Protein AF-A0A442CIY0-F1 (afdb_monomer_lite)

Secondary structure (DSSP, 8-state):
-PPP---S--EEE--GGGTTT----EEEE-TTTHHHHHHHHTTSGGGGTTSSS-HHHHHHHHHHHHHHHHTSS-EEEEEEPPHHHHHHTTTTSPPP-GGG--

Sequence (102 aa):
AHPAHTPQLLLFGENWEDDEGFRPEHLVDVSAGFDAWQEAVMEYELARGLSSFPYVDYYSALYRLRGCLRGTRHAQAFAAASHSWNAGSGLFAPPADRSRET

Radius of gyration: 18.38 Å; chains: 1; bounding box: 43×44×43 Å

Structure (mmCIF, N/CA/C/O backbone):
data_AF-A0A442CIY0-F1
#
_entry.id   AF-A0A442CIY0-F1
#
loop_
_atom_site.group_PDB
_atom_site.id
_atom_site.type_symbol
_atom_site.label_atom_id
_atom_site.label_alt_id
_atom_site.label_comp_id
_atom_site.label_asym_id
_atom_site.label_entity_id
_atom_site.label_seq_id
_atom_site.pdbx_PDB_ins_code
_atom_site.Cartn_x
_atom_site.Cartn_y
_atom_site.Cartn_z
_atom_site.occupancy
_atom_site.B_iso_or_equiv
_atom_site.auth_seq_id
_atom_site.auth_comp_id
_atom_site.auth_asym_id
_atom_site.auth_atom_id
_atom_site.pdbx_PDB_model_num
ATOM 1 N N . ALA A 1 1 ? 31.095 -15.948 -4.380 1.00 80.19 1 ALA A N 1
ATOM 2 C CA . ALA A 1 1 ? 30.560 -14.654 -4.852 1.00 80.19 1 ALA A CA 1
ATOM 3 C C . ALA A 1 1 ? 29.178 -14.896 -5.442 1.00 80.19 1 ALA A C 1
ATOM 5 O O . ALA A 1 1 ? 29.014 -15.898 -6.131 1.00 80.19 1 ALA A O 1
ATOM 6 N N . HIS A 1 2 ? 28.194 -14.052 -5.130 1.00 84.69 2 HIS A N 1
ATOM 7 C CA . HIS A 1 2 ? 26.851 -14.155 -5.711 1.00 84.69 2 HIS A CA 1
ATOM 8 C C . HIS A 1 2 ? 26.826 -13.495 -7.100 1.00 84.69 2 HIS A C 1
ATOM 10 O O . HIS A 1 2 ? 27.548 -12.515 -7.301 1.00 84.69 2 HIS A O 1
ATOM 16 N N . PRO A 1 3 ? 26.050 -14.025 -8.062 1.00 90.69 3 PRO A N 1
ATOM 17 C CA . PRO A 1 3 ? 25.914 -13.410 -9.378 1.00 90.69 3 PRO A CA 1
ATOM 18 C C . PRO A 1 3 ? 25.211 -12.050 -9.280 1.00 90.69 3 PRO A C 1
ATOM 20 O O . PRO A 1 3 ? 24.432 -11.810 -8.356 1.00 90.69 3 PRO A O 1
ATOM 23 N N . ALA A 1 4 ? 25.463 -11.176 -10.257 1.00 88.00 4 ALA A N 1
ATOM 24 C CA . ALA A 1 4 ? 24.697 -9.944 -10.405 1.00 88.00 4 ALA A CA 1
ATOM 25 C C . ALA A 1 4 ? 23.206 -10.271 -10.607 1.00 88.00 4 ALA A C 1
ATOM 27 O O . ALA A 1 4 ? 22.864 -11.205 -11.333 1.00 88.00 4 ALA A O 1
ATOM 28 N N . HIS A 1 5 ? 22.330 -9.500 -9.963 1.00 82.19 5 HIS A N 1
ATOM 29 C CA . HIS A 1 5 ? 20.883 -9.674 -10.036 1.00 82.19 5 HIS A CA 1
ATOM 30 C C . HIS A 1 5 ? 20.202 -8.327 -10.277 1.00 82.19 5 HIS A C 1
ATOM 32 O O . HIS A 1 5 ? 20.472 -7.359 -9.566 1.00 82.19 5 HIS A O 1
ATOM 38 N N . THR A 1 6 ? 19.307 -8.286 -11.263 1.00 82.31 6 THR A N 1
ATOM 39 C CA . THR A 1 6 ? 18.520 -7.097 -11.601 1.00 82.31 6 THR A CA 1
ATOM 40 C C . THR A 1 6 ? 17.063 -7.320 -11.196 1.00 82.31 6 THR A C 1
ATOM 42 O O . THR A 1 6 ? 16.454 -8.288 -11.673 1.00 82.31 6 THR A O 1
ATOM 45 N N . PRO A 1 7 ? 16.479 -6.442 -10.356 1.00 84.94 7 PRO A N 1
ATOM 46 C CA . PRO A 1 7 ? 15.074 -6.545 -9.988 1.00 84.94 7 PRO A CA 1
ATOM 47 C C . PRO A 1 7 ? 14.194 -6.388 -11.230 1.00 84.94 7 PRO A C 1
ATOM 49 O O . PRO A 1 7 ? 14.406 -5.496 -12.047 1.00 84.94 7 PRO A O 1
ATOM 52 N N . GLN A 1 8 ? 13.202 -7.266 -11.367 1.00 83.75 8 GLN A N 1
ATOM 53 C C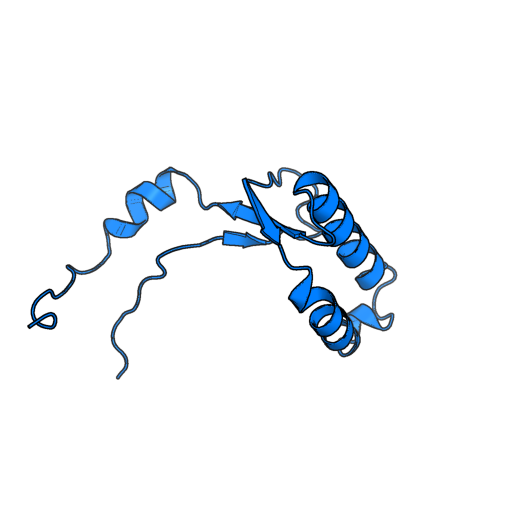A . GLN A 1 8 ? 12.272 -7.254 -12.505 1.00 83.75 8 GLN A CA 1
ATOM 54 C C . GLN A 1 8 ? 11.142 -6.231 -12.335 1.00 83.75 8 GLN A C 1
ATOM 56 O O . GLN A 1 8 ? 10.502 -5.844 -13.308 1.00 83.75 8 GLN A O 1
ATOM 61 N N . LEU A 1 9 ? 10.886 -5.807 -11.097 1.00 85.56 9 LEU A N 1
ATOM 62 C CA . LEU A 1 9 ? 9.819 -4.885 -10.743 1.00 85.56 9 LEU A CA 1
ATOM 63 C C . LEU A 1 9 ? 10.297 -3.968 -9.619 1.00 85.56 9 LEU A C 1
ATOM 65 O O . LEU A 1 9 ? 10.838 -4.440 -8.619 1.00 85.56 9 LEU A O 1
ATOM 69 N N . LEU A 1 10 ? 10.072 -2.668 -9.792 1.00 89.88 10 LEU A N 1
ATOM 70 C CA . LEU A 1 10 ? 10.319 -1.647 -8.783 1.00 89.88 10 LEU A CA 1
ATOM 71 C C . LEU A 1 10 ? 9.025 -0.869 -8.552 1.00 89.88 10 LEU A C 1
ATOM 73 O O . LEU A 1 10 ? 8.465 -0.304 -9.490 1.00 89.88 10 LEU A O 1
ATOM 77 N N . LEU A 1 11 ? 8.567 -0.866 -7.304 1.00 93.81 11 LEU A N 1
ATOM 78 C CA . LEU A 1 11 ? 7.356 -0.192 -6.854 1.00 93.81 11 LEU A CA 1
ATOM 79 C C . LEU A 1 11 ? 7.686 0.700 -5.659 1.00 93.81 11 LEU A C 1
ATOM 81 O O . LEU A 1 11 ? 8.533 0.346 -4.838 1.00 93.81 11 LEU A O 1
ATOM 85 N N . PHE A 1 12 ? 6.979 1.819 -5.547 1.00 95.06 12 PHE A N 1
ATOM 86 C CA . PHE A 1 12 ? 7.138 2.788 -4.464 1.00 95.06 12 PHE A CA 1
ATOM 87 C C . PHE A 1 12 ? 5.867 2.797 -3.624 1.00 95.06 12 PHE A C 1
ATOM 89 O O . PHE A 1 12 ? 4.791 3.083 -4.148 1.00 95.06 12 PHE A O 1
ATOM 96 N N . GLY A 1 13 ? 5.971 2.402 -2.355 1.00 95.75 13 GLY A N 1
ATOM 97 C CA . GLY A 1 13 ? 4.826 2.352 -1.446 1.00 95.75 13 GLY A CA 1
ATOM 98 C C . GLY A 1 13 ? 4.400 3.748 -1.012 1.00 95.75 13 GLY A C 1
ATOM 99 O O . GLY A 1 13 ? 5.253 4.588 -0.759 1.00 95.75 13 GLY A O 1
ATOM 100 N N . GLU A 1 14 ? 3.091 3.970 -0.918 1.00 96.12 14 GLU A N 1
ATOM 101 C CA . GLU A 1 14 ? 2.522 5.224 -0.414 1.00 96.12 14 GLU A CA 1
ATOM 102 C C . GLU A 1 14 ? 3.002 5.537 1.014 1.00 96.12 14 GLU A C 1
ATOM 104 O O . GLU A 1 14 ? 2.749 4.752 1.938 1.00 96.12 14 GLU A O 1
ATOM 109 N N . ASN A 1 15 ? 3.663 6.684 1.190 1.00 93.94 15 ASN A N 1
ATOM 110 C CA . ASN A 1 15 ? 4.035 7.257 2.482 1.00 93.94 15 ASN A CA 1
ATOM 111 C C . ASN A 1 15 ? 3.133 8.463 2.814 1.00 93.94 15 ASN A C 1
ATOM 113 O O . ASN A 1 15 ? 2.606 9.125 1.924 1.00 93.94 15 ASN A O 1
ATOM 117 N N . TRP A 1 16 ? 2.964 8.766 4.104 1.00 90.50 16 TRP A N 1
ATOM 118 C CA . TRP A 1 16 ? 2.208 9.937 4.561 1.00 90.50 16 TRP A CA 1
ATOM 119 C C . TRP A 1 16 ? 2.850 11.265 4.126 1.00 90.50 16 TRP A C 1
ATOM 121 O O . TRP A 1 16 ? 2.145 12.257 3.981 1.00 90.50 16 TRP A O 1
ATOM 131 N N . GLU A 1 17 ? 4.169 11.268 3.909 1.00 91.00 17 GLU A N 1
ATOM 132 C CA . GLU A 1 17 ? 4.953 12.418 3.424 1.00 91.00 17 GLU A CA 1
ATOM 133 C C . GLU A 1 17 ? 4.801 12.653 1.913 1.00 91.00 17 GLU A C 1
ATOM 135 O O . GLU A 1 17 ? 5.255 13.678 1.413 1.00 91.00 17 GLU A O 1
ATOM 140 N N . ASP A 1 18 ? 4.160 11.729 1.188 1.00 90.75 18 ASP A N 1
ATOM 141 C CA . ASP A 1 18 ? 3.888 11.859 -0.248 1.00 90.75 18 ASP A CA 1
ATOM 142 C C . ASP A 1 18 ? 2.500 12.487 -0.512 1.00 90.75 18 ASP A C 1
ATOM 144 O O . ASP A 1 18 ? 1.870 12.233 -1.543 1.00 90.75 18 ASP A O 1
ATOM 148 N N . ASP A 1 19 ? 1.980 13.275 0.434 1.00 82.44 19 ASP A N 1
ATOM 149 C CA . ASP A 1 19 ? 0.633 13.859 0.374 1.00 82.44 19 ASP A CA 1
ATOM 150 C C . ASP A 1 19 ? 0.409 14.742 -0.866 1.00 82.44 19 ASP A C 1
ATOM 152 O O . ASP A 1 19 ? -0.716 14.844 -1.372 1.00 82.44 19 ASP A O 1
ATOM 156 N N . GLU A 1 20 ? 1.484 15.306 -1.417 1.00 90.56 20 GLU A N 1
ATOM 157 C CA . GLU A 1 20 ? 1.491 16.004 -2.692 1.00 90.56 20 GLU A CA 1
ATOM 158 C C . GLU A 1 20 ? 2.069 15.146 -3.831 1.00 90.56 20 GLU A C 1
ATOM 160 O O . GLU A 1 20 ? 3.231 14.746 -3.853 1.00 90.56 20 GLU A O 1
ATOM 165 N N . GLY A 1 21 ? 1.252 14.922 -4.864 1.00 89.56 21 GLY A N 1
ATOM 166 C CA . GLY A 1 21 ? 1.710 14.352 -6.133 1.00 89.56 21 GLY A CA 1
ATOM 167 C C . GLY A 1 21 ? 1.764 12.824 -6.196 1.00 89.56 21 GLY A C 1
ATOM 168 O O . GLY A 1 21 ? 1.911 12.297 -7.304 1.00 89.56 21 GLY A O 1
ATOM 169 N N . PHE A 1 22 ? 1.558 12.105 -5.086 1.00 94.44 22 PHE A N 1
ATOM 170 C CA . PHE A 1 22 ? 1.420 10.650 -5.128 1.00 94.44 22 PHE A CA 1
ATOM 171 C C . PHE A 1 22 ? 0.198 10.228 -5.951 1.00 94.44 22 PHE A C 1
ATOM 173 O O . PHE A 1 22 ? -0.929 10.691 -5.749 1.00 94.44 22 PHE A O 1
ATOM 180 N N . ARG A 1 23 ? 0.419 9.315 -6.900 1.00 94.38 23 ARG A N 1
ATOM 181 C CA . ARG A 1 23 ? -0.632 8.745 -7.746 1.00 94.38 23 ARG A CA 1
ATOM 182 C C . ARG A 1 23 ? -0.601 7.225 -7.624 1.00 94.38 23 ARG A C 1
ATOM 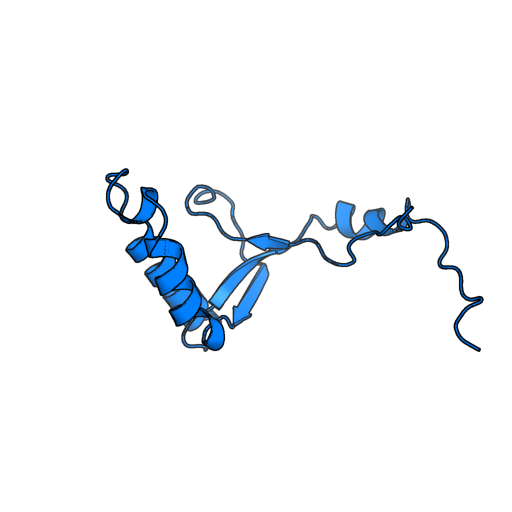184 O O . ARG A 1 23 ? 0.329 6.609 -8.137 1.00 94.38 23 ARG A O 1
ATOM 191 N N . PRO A 1 24 ? -1.595 6.608 -6.963 1.00 95.19 24 PRO A N 1
ATOM 192 C CA . PRO A 1 24 ? -1.643 5.159 -6.838 1.00 95.19 24 PRO A CA 1
ATOM 193 C C . PRO A 1 24 ? -1.885 4.516 -8.209 1.00 95.19 24 PRO A C 1
ATOM 195 O O . PRO A 1 24 ? -2.912 4.764 -8.839 1.00 95.19 24 PRO A O 1
ATOM 198 N N . GLU A 1 25 ? -0.962 3.661 -8.647 1.00 96.06 25 GLU A N 1
ATOM 199 C CA . GLU A 1 25 ? -1.074 2.885 -9.892 1.00 96.06 25 GLU A CA 1
ATOM 200 C C . GLU A 1 25 ? -1.458 1.428 -9.620 1.00 96.06 25 GLU A C 1
ATOM 202 O O . GLU A 1 25 ? -2.197 0.810 -10.387 1.00 96.06 25 GLU A O 1
ATOM 207 N N . HIS A 1 26 ? -1.004 0.884 -8.490 1.00 97.38 26 HIS A N 1
ATOM 208 C CA . HIS A 1 26 ? -1.302 -0.480 -8.073 1.00 97.38 26 HIS A CA 1
ATOM 209 C C . HIS A 1 26 ? -1.921 -0.500 -6.682 1.00 97.38 26 HIS A C 1
ATOM 211 O O . HIS A 1 26 ? -1.377 0.081 -5.747 1.00 97.38 26 HIS A O 1
ATOM 217 N N . LEU A 1 27 ? -3.034 -1.221 -6.536 1.00 98.31 27 LEU A N 1
ATOM 218 C CA . LEU A 1 27 ? -3.640 -1.536 -5.244 1.00 98.31 27 LEU A CA 1
ATOM 219 C C . LEU A 1 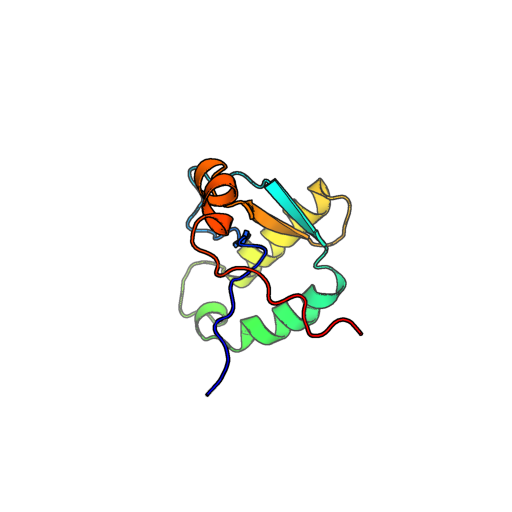27 ? -3.461 -3.033 -4.971 1.00 98.31 27 LEU A C 1
ATOM 221 O O . LEU A 1 27 ? -4.063 -3.878 -5.642 1.00 98.31 27 LEU A O 1
ATOM 225 N N . VAL A 1 28 ? -2.634 -3.370 -3.986 1.00 98.19 28 VAL A N 1
ATOM 226 C CA . VAL A 1 28 ? -2.319 -4.757 -3.613 1.00 98.19 28 VAL A CA 1
ATOM 227 C C . VAL A 1 28 ? -3.134 -5.144 -2.387 1.00 98.19 28 VAL A C 1
ATOM 229 O O . VAL A 1 28 ? -3.140 -4.404 -1.411 1.00 98.19 28 VAL A O 1
ATOM 232 N N . ASP A 1 29 ? -3.823 -6.289 -2.427 1.00 98.62 29 ASP A N 1
ATOM 233 C CA . ASP A 1 29 ? -4.526 -6.811 -1.250 1.00 98.62 29 ASP A CA 1
ATOM 234 C C . ASP A 1 29 ? -3.515 -7.188 -0.172 1.00 98.62 29 ASP A C 1
ATOM 236 O O . ASP A 1 29 ? -2.659 -8.042 -0.397 1.00 98.62 29 ASP A O 1
ATOM 240 N N . VAL A 1 30 ? -3.641 -6.575 0.998 1.00 98.38 30 VAL A N 1
ATOM 241 C CA . VAL A 1 30 ? -2.807 -6.887 2.166 1.00 98.38 30 VAL A CA 1
ATOM 242 C C . VAL A 1 30 ? -3.645 -7.406 3.329 1.00 98.38 30 VAL A C 1
ATOM 244 O O . VAL A 1 30 ? -3.160 -7.504 4.450 1.00 98.38 30 VAL A O 1
ATOM 247 N N . SER A 1 31 ? -4.906 -7.773 3.081 1.00 98.56 31 SER A N 1
ATOM 248 C CA . SER A 1 31 ? -5.847 -8.180 4.130 1.00 98.56 31 SER A CA 1
ATOM 249 C C . SER A 1 31 ? -5.331 -9.354 4.966 1.00 98.56 31 SER A C 1
ATOM 251 O O . SER A 1 31 ? -5.558 -9.371 6.169 1.00 98.56 31 SER A O 1
ATOM 253 N N . ALA A 1 32 ? -4.616 -10.304 4.353 1.00 98.50 32 ALA A N 1
ATOM 254 C CA . ALA A 1 32 ? -4.047 -11.460 5.050 1.00 98.50 32 ALA A CA 1
ATOM 255 C C . ALA A 1 32 ? -2.836 -11.116 5.940 1.00 98.50 32 ALA A C 1
ATOM 257 O O . ALA A 1 32 ? -2.534 -11.866 6.860 1.00 98.50 32 ALA A O 1
ATOM 258 N N . GLY A 1 33 ? -2.136 -10.012 5.658 1.00 98.06 33 GLY A N 1
ATOM 259 C CA . GLY A 1 33 ? -0.935 -9.588 6.386 1.00 98.06 33 GLY A CA 1
ATOM 260 C C . GLY A 1 33 ? -1.163 -8.434 7.360 1.00 98.06 33 GLY A C 1
ATOM 261 O O . GLY A 1 33 ? -0.226 -8.034 8.043 1.00 98.06 33 GLY A O 1
ATOM 262 N N . PHE A 1 34 ? -2.378 -7.882 7.419 1.00 98.12 34 PHE A N 1
ATOM 263 C CA . PHE A 1 34 ? -2.666 -6.680 8.199 1.00 98.12 34 PHE A CA 1
ATOM 264 C C . PHE A 1 34 ? -2.436 -6.878 9.702 1.00 98.12 34 PHE A C 1
ATOM 266 O O . PHE A 1 34 ? -1.815 -6.027 10.331 1.00 98.12 34 PHE A O 1
ATOM 273 N N . ASP A 1 35 ? -2.868 -8.011 10.259 1.00 97.56 35 ASP A N 1
ATOM 274 C CA . ASP A 1 35 ? -2.726 -8.281 11.695 1.00 97.56 35 ASP A CA 1
ATOM 275 C C . ASP A 1 35 ? -1.241 -8.410 12.082 1.00 97.56 35 ASP A C 1
ATOM 277 O O . ASP A 1 35 ? -0.786 -7.777 13.031 1.00 97.56 35 ASP A O 1
ATOM 281 N N . ALA A 1 36 ? -0.449 -9.119 11.269 1.00 97.94 36 ALA A N 1
ATOM 282 C CA . ALA A 1 36 ? 0.999 -9.222 11.461 1.00 97.94 36 ALA A CA 1
ATOM 283 C C . ALA A 1 36 ? 1.706 -7.861 11.331 1.00 97.94 36 ALA A C 1
ATOM 285 O O . ALA A 1 36 ? 2.659 -7.579 12.056 1.00 97.94 36 ALA A O 1
ATOM 286 N N . TRP A 1 37 ? 1.239 -6.997 10.423 1.00 96.62 37 TRP A N 1
ATOM 287 C CA . TRP A 1 37 ? 1.732 -5.625 10.321 1.00 96.62 37 TRP A CA 1
ATOM 288 C C . TRP A 1 37 ? 1.384 -4.799 11.567 1.00 96.62 37 TRP A C 1
ATOM 290 O O . TRP A 1 37 ? 2.256 -4.093 12.069 1.00 96.62 37 TRP A O 1
ATOM 300 N N . GLN A 1 38 ? 0.159 -4.910 12.097 1.00 95.25 38 GLN A N 1
ATOM 301 C CA . GLN A 1 38 ? -0.236 -4.215 13.326 1.00 95.25 38 GLN A CA 1
ATOM 302 C C . GLN A 1 38 ? 0.598 -4.657 14.530 1.00 95.25 38 GLN A C 1
ATOM 304 O O . GLN A 1 38 ? 1.020 -3.815 15.317 1.00 95.25 38 GLN A O 1
ATOM 309 N N . GLU A 1 39 ? 0.866 -5.953 14.675 1.00 95.56 39 GLU A N 1
ATOM 310 C CA . GLU A 1 39 ? 1.737 -6.454 15.742 1.00 95.56 39 GLU A CA 1
ATOM 311 C C . GLU A 1 39 ? 3.164 -5.911 15.586 1.00 95.56 39 GLU A C 1
ATOM 313 O O . GLU A 1 39 ? 3.727 -5.356 16.528 1.00 95.56 39 GLU A O 1
ATOM 318 N N . ALA A 1 40 ? 3.729 -5.985 14.377 1.00 95.81 40 ALA A N 1
ATOM 319 C CA . ALA A 1 40 ? 5.094 -5.537 14.112 1.00 95.81 40 ALA A CA 1
ATOM 320 C C . ALA A 1 40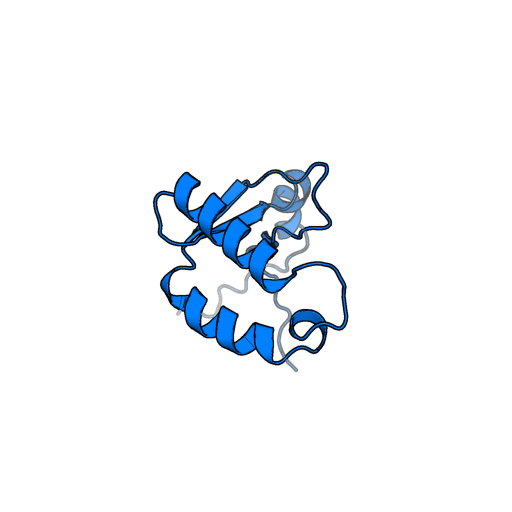 ? 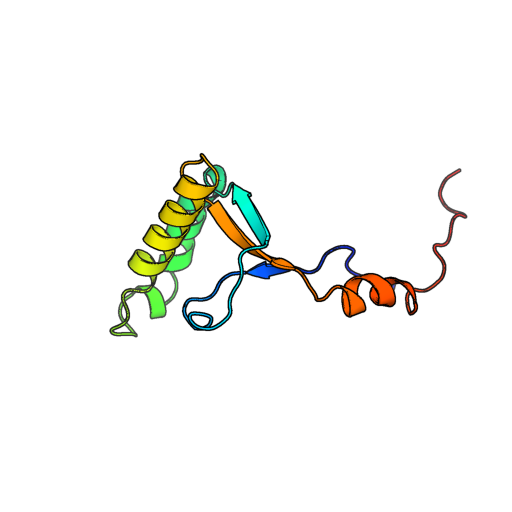5.280 -4.020 14.275 1.00 95.81 40 ALA A C 1
ATOM 322 O O . ALA A 1 40 ? 6.303 -3.580 14.802 1.00 95.81 40 ALA A O 1
ATOM 323 N N . VAL A 1 41 ? 4.319 -3.200 13.833 1.00 93.25 41 VAL A N 1
ATOM 324 C CA . VAL A 1 41 ? 4.459 -1.736 13.896 1.00 93.25 41 VAL A CA 1
ATOM 325 C C . VAL A 1 41 ? 4.490 -1.236 15.342 1.00 93.25 41 VAL A C 1
ATOM 327 O O . VAL A 1 41 ? 5.202 -0.277 15.633 1.00 93.25 41 VAL A O 1
ATOM 330 N N . MET A 1 42 ? 3.804 -1.919 16.264 1.00 93.00 42 MET A N 1
ATOM 331 C CA . MET A 1 42 ? 3.762 -1.559 17.686 1.00 93.00 42 MET A CA 1
ATOM 332 C C . MET A 1 42 ? 5.092 -1.763 18.423 1.00 93.00 42 MET A C 1
ATOM 334 O O . MET A 1 42 ? 5.295 -1.163 19.478 1.00 93.00 42 MET A O 1
ATOM 338 N N . GLU A 1 43 ? 6.024 -2.545 17.875 1.00 93.88 43 GLU A N 1
ATOM 339 C CA . GLU A 1 43 ? 7.360 -2.724 18.460 1.00 93.88 43 GLU A CA 1
ATOM 340 C C . GLU A 1 43 ? 8.257 -1.484 18.281 1.00 93.88 43 GLU A C 1
ATOM 342 O O . GLU A 1 43 ? 9.221 -1.281 19.027 1.00 93.88 43 GLU A O 1
ATOM 347 N N . TYR A 1 44 ? 7.928 -0.597 17.337 1.00 89.19 44 TYR A N 1
ATOM 348 C CA . TYR A 1 44 ? 8.671 0.640 17.111 1.00 89.19 44 TYR A CA 1
ATOM 349 C C . TYR A 1 44 ? 8.261 1.734 18.108 1.00 89.19 44 TYR A C 1
ATOM 351 O O . TYR A 1 44 ? 7.085 1.956 18.383 1.00 89.19 44 TYR A O 1
ATOM 359 N N . GLU A 1 45 ? 9.228 2.492 18.639 1.00 84.75 45 GLU A N 1
ATOM 360 C CA . GLU A 1 45 ? 8.936 3.631 19.536 1.00 84.75 45 GLU A CA 1
ATOM 361 C C . GLU A 1 45 ? 8.070 4.710 18.877 1.00 84.75 45 GLU A C 1
ATOM 363 O O . GLU A 1 45 ? 7.239 5.329 19.541 1.00 84.75 45 GLU A O 1
ATOM 368 N N . LEU A 1 46 ? 8.207 4.884 17.559 1.00 80.69 46 LEU A N 1
ATOM 369 C CA . LEU A 1 46 ? 7.385 5.804 16.775 1.00 80.69 46 LEU A CA 1
ATOM 370 C C . LEU A 1 46 ? 5.886 5.514 16.931 1.00 80.69 46 LEU A C 1
ATOM 372 O O . LEU A 1 46 ? 5.096 6.439 17.098 1.00 80.69 46 LEU A O 1
ATOM 376 N N . ALA A 1 47 ? 5.511 4.234 16.947 1.00 77.94 47 ALA A N 1
ATOM 377 C CA . ALA A 1 47 ? 4.135 3.787 17.131 1.00 77.94 47 ALA A CA 1
ATOM 378 C C . ALA A 1 47 ? 3.661 3.862 18.593 1.00 77.94 47 ALA A C 1
ATOM 380 O O . ALA A 1 47 ? 2.463 3.801 18.855 1.00 77.94 47 ALA A O 1
ATOM 381 N N . ARG A 1 48 ? 4.587 4.014 19.550 1.00 78.06 48 ARG A N 1
ATOM 382 C CA . ARG A 1 48 ? 4.320 4.027 20.999 1.00 78.06 48 ARG A CA 1
ATOM 383 C C . ARG A 1 48 ? 4.367 5.426 21.623 1.00 78.06 48 ARG A C 1
ATOM 385 O O . ARG A 1 48 ? 4.445 5.548 22.842 1.00 78.06 48 ARG A O 1
ATOM 392 N N . GLY A 1 49 ? 4.285 6.477 20.806 1.00 75.44 49 GLY A N 1
ATOM 393 C CA . GLY A 1 49 ? 4.092 7.853 21.279 1.00 75.44 49 GLY A CA 1
ATOM 394 C C . GLY A 1 49 ? 5.332 8.747 21.254 1.00 75.44 49 GLY A C 1
ATOM 395 O O . GLY A 1 49 ? 5.313 9.809 21.869 1.00 75.44 49 GLY A O 1
ATOM 396 N N . LEU A 1 50 ? 6.394 8.367 20.531 1.00 80.25 50 LEU A N 1
ATOM 397 C CA . LEU A 1 50 ? 7.528 9.271 20.278 1.00 80.25 50 LEU A CA 1
ATOM 398 C C . LEU A 1 50 ? 7.114 10.509 19.455 1.00 80.25 50 LEU A C 1
ATOM 400 O O . LEU A 1 50 ? 7.718 11.571 19.581 1.00 80.25 50 LEU A O 1
ATOM 404 N N . SER A 1 51 ? 6.085 10.370 18.617 1.00 80.81 51 SER A N 1
ATOM 405 C CA . SER A 1 51 ? 5.526 11.446 17.798 1.00 80.81 51 SER A CA 1
ATOM 406 C C . SER A 1 51 ? 4.105 11.787 18.243 1.00 80.81 51 SER A C 1
ATOM 408 O O . SER A 1 51 ? 3.352 10.914 18.669 1.00 80.81 51 SER A O 1
ATOM 410 N N . SER A 1 52 ? 3.718 13.056 18.097 1.00 85.75 52 SER A N 1
ATOM 411 C CA . SER A 1 52 ? 2.319 13.488 18.215 1.00 85.75 52 SER A CA 1
ATOM 412 C C . SER A 1 52 ? 1.466 13.052 17.022 1.00 85.75 52 SER A C 1
ATOM 414 O O . SER A 1 52 ? 0.239 13.120 17.084 1.00 85.75 52 SER A O 1
ATOM 416 N N . PHE A 1 53 ? 2.102 12.621 15.931 1.00 87.81 53 PHE A N 1
ATOM 417 C CA . PHE A 1 53 ? 1.414 12.097 14.765 1.00 87.81 53 PHE A CA 1
ATOM 418 C C . PHE A 1 53 ? 0.856 10.694 15.059 1.00 87.81 53 PHE A C 1
ATOM 420 O O . PHE A 1 53 ? 1.620 9.817 15.472 1.00 87.81 53 PHE A O 1
ATOM 427 N N . PRO A 1 54 ? -0.445 10.441 14.823 1.00 90.00 54 PRO A N 1
ATOM 428 C CA . PRO A 1 54 ? -1.078 9.159 15.119 1.00 90.00 54 PRO A CA 1
ATOM 429 C C . PRO A 1 54 ? -0.729 8.112 14.045 1.00 90.00 54 PRO A C 1
ATOM 431 O O . PRO A 1 54 ? -1.552 7.750 13.209 1.00 90.00 54 PRO A O 1
ATOM 434 N N . TYR A 1 55 ? 0.521 7.640 14.053 1.00 91.62 55 TYR A N 1
ATOM 435 C CA . TYR A 1 55 ? 1.120 6.845 12.974 1.00 91.62 55 TYR A CA 1
ATOM 436 C C . TYR A 1 55 ? 0.324 5.572 12.645 1.00 91.62 55 TYR A C 1
ATOM 438 O O . TYR A 1 55 ? -0.032 5.335 11.491 1.00 91.62 55 TYR A O 1
ATOM 446 N N . VAL A 1 56 ? 0.001 4.766 13.660 1.00 93.31 56 VAL A N 1
ATOM 447 C CA . VAL A 1 56 ? -0.712 3.491 13.469 1.00 93.31 56 VAL A CA 1
ATOM 448 C C . VAL A 1 56 ? -2.135 3.722 12.971 1.00 93.31 56 VAL A C 1
ATOM 450 O O . VAL A 1 56 ? -2.571 3.031 12.050 1.00 93.31 56 VAL A O 1
ATOM 453 N N . ASP A 1 57 ? -2.838 4.716 13.518 1.00 94.50 57 ASP A N 1
ATOM 454 C CA . ASP A 1 57 ? -4.200 5.048 13.092 1.00 94.50 57 ASP A CA 1
ATOM 455 C C . ASP A 1 57 ? -4.220 5.550 11.649 1.00 94.50 57 ASP A C 1
ATOM 457 O O . ASP A 1 57 ? -5.051 5.105 10.856 1.00 94.50 57 ASP A O 1
ATOM 461 N N . TYR A 1 58 ? -3.275 6.426 11.287 1.00 95.06 58 TYR A N 1
ATOM 462 C CA . TYR A 1 58 ? -3.150 6.951 9.932 1.00 95.06 58 TYR A CA 1
ATOM 463 C C . TYR A 1 58 ? -2.975 5.819 8.915 1.00 95.06 58 TYR A C 1
ATOM 465 O O . TYR A 1 58 ? -3.770 5.706 7.981 1.00 95.06 58 TYR A O 1
ATOM 473 N N . TYR A 1 59 ? -1.985 4.941 9.106 1.00 96.00 59 TYR A N 1
ATOM 474 C CA . TYR A 1 59 ? -1.726 3.864 8.148 1.00 96.00 59 TYR A CA 1
ATOM 475 C C . TYR A 1 59 ? -2.815 2.791 8.150 1.00 96.00 59 TYR A C 1
ATOM 477 O O . TYR A 1 59 ? -3.175 2.291 7.085 1.00 96.00 59 TYR A O 1
ATOM 485 N N . SER A 1 60 ? -3.415 2.492 9.305 1.00 97.06 60 SER A N 1
ATOM 486 C CA . SER A 1 60 ? -4.569 1.587 9.376 1.00 97.06 60 SER A CA 1
ATOM 487 C C . SER A 1 60 ? -5.749 2.135 8.566 1.00 97.06 60 SER A C 1
ATOM 489 O O . SER A 1 60 ? -6.363 1.413 7.773 1.00 97.06 60 SER A O 1
ATOM 491 N N . ALA A 1 61 ? -6.040 3.432 8.705 1.00 97.88 61 ALA A N 1
ATOM 492 C CA . ALA A 1 61 ? -7.077 4.109 7.935 1.00 97.88 61 ALA A CA 1
ATOM 493 C C . ALA A 1 61 ? -6.732 4.175 6.441 1.00 97.88 61 ALA A C 1
ATOM 495 O O . ALA A 1 61 ? -7.607 3.941 5.604 1.00 97.88 61 ALA A O 1
ATOM 496 N N . LEU A 1 62 ? -5.467 4.424 6.093 1.00 97.19 62 LEU A N 1
ATOM 497 C CA . LEU A 1 62 ? -4.998 4.447 4.710 1.00 97.19 62 LEU A CA 1
ATOM 498 C C . LEU A 1 62 ? -5.163 3.074 4.046 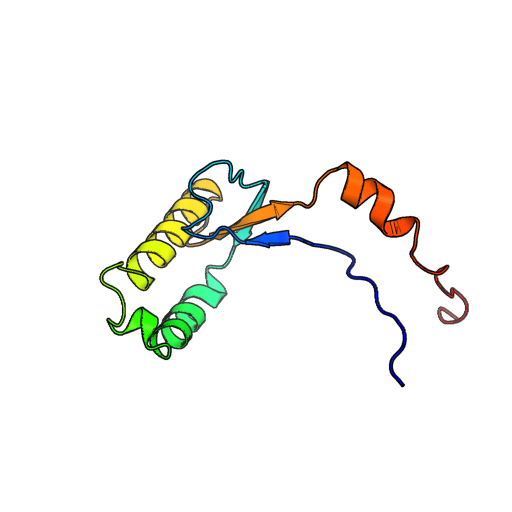1.00 97.19 62 LEU A C 1
ATOM 500 O O . LEU A 1 62 ? -5.744 2.977 2.963 1.00 97.19 62 LEU A O 1
ATOM 504 N N . TYR A 1 63 ? -4.757 1.995 4.719 1.00 98.25 63 TYR A N 1
ATOM 505 C CA . TYR A 1 63 ? -4.934 0.632 4.213 1.00 98.25 63 TYR A CA 1
ATOM 506 C C . TYR A 1 63 ? -6.404 0.280 4.037 1.00 98.25 63 TYR A C 1
ATOM 508 O O . TYR A 1 63 ? -6.784 -0.358 3.048 1.00 98.25 63 TYR A O 1
ATOM 516 N N . ARG A 1 64 ? -7.261 0.735 4.956 1.00 98.69 64 ARG A N 1
ATOM 517 C CA . ARG A 1 64 ? -8.710 0.567 4.838 1.00 98.69 64 ARG A CA 1
ATOM 518 C C . ARG A 1 64 ? -9.278 1.343 3.650 1.00 98.69 64 ARG A C 1
ATOM 520 O O . ARG A 1 64 ? -10.049 0.767 2.882 1.00 98.69 64 ARG A O 1
ATOM 527 N N . LEU A 1 65 ? -8.888 2.606 3.468 1.00 98.12 65 LEU A N 1
ATOM 528 C CA . LEU A 1 65 ? -9.300 3.456 2.348 1.00 98.12 65 LEU A CA 1
ATOM 529 C C . LEU A 1 65 ? -8.929 2.817 1.007 1.00 98.12 65 LEU A C 1
ATOM 531 O O . LEU A 1 65 ? -9.784 2.650 0.136 1.00 98.12 65 LEU A O 1
ATOM 535 N N . ARG A 1 66 ? -7.668 2.413 0.845 1.00 98.38 66 ARG A N 1
ATOM 536 C CA . ARG A 1 66 ? -7.194 1.739 -0.369 1.00 98.38 66 ARG A CA 1
ATOM 537 C C . ARG A 1 66 ? -7.895 0.396 -0.573 1.00 98.38 66 ARG A C 1
ATOM 539 O O . ARG A 1 66 ? -8.251 0.070 -1.704 1.00 98.38 66 ARG A O 1
ATOM 546 N N . GLY A 1 67 ? -8.177 -0.336 0.506 1.00 98.62 67 GLY A N 1
ATOM 547 C CA . GLY A 1 67 ? -9.006 -1.541 0.483 1.00 98.62 67 GLY A CA 1
ATOM 548 C C . GLY A 1 67 ? -10.396 -1.278 -0.097 1.00 98.62 67 GLY A C 1
ATOM 549 O O . GLY A 1 67 ? -10.804 -1.970 -1.026 1.00 98.62 67 GLY A O 1
ATOM 550 N N . CYS A 1 68 ? -11.094 -0.232 0.362 1.00 98.75 68 CYS A N 1
ATOM 551 C CA . CYS A 1 68 ? -12.391 0.171 -0.197 1.00 98.75 68 CYS A CA 1
ATOM 552 C C . CYS A 1 68 ? -12.324 0.417 -1.709 1.00 98.75 68 CYS A C 1
ATOM 554 O O . CYS A 1 68 ? -13.176 -0.085 -2.437 1.00 98.75 68 CYS A O 1
ATOM 556 N N . LEU A 1 69 ? -11.312 1.154 -2.180 1.00 98.38 69 LEU A N 1
ATOM 557 C CA . LEU A 1 69 ? -11.145 1.464 -3.606 1.00 98.38 69 LEU A CA 1
ATOM 558 C C . LEU A 1 69 ? -10.818 0.220 -4.444 1.00 98.38 69 LEU A C 1
ATOM 560 O O . LEU A 1 69 ? -11.233 0.127 -5.595 1.00 98.38 69 LEU A O 1
ATOM 564 N N . ARG A 1 70 ? -10.096 -0.743 -3.863 1.00 98.31 70 ARG A N 1
ATOM 565 C CA . ARG A 1 70 ? -9.771 -2.027 -4.497 1.00 98.31 70 ARG A CA 1
ATOM 566 C C . ARG A 1 70 ? -10.931 -3.032 -4.460 1.00 98.31 70 ARG A C 1
ATOM 568 O O . ARG A 1 70 ? -10.966 -3.944 -5.280 1.00 98.31 70 ARG A O 1
ATOM 575 N N . GLY A 1 71 ? -11.843 -2.907 -3.496 1.00 98.44 71 GLY A N 1
ATOM 576 C CA . GLY A 1 71 ? -12.866 -3.913 -3.196 1.00 98.44 71 GLY A CA 1
ATOM 577 C C . GLY A 1 71 ? -12.405 -5.015 -2.228 1.00 98.44 71 GLY A C 1
ATOM 578 O O . GLY A 1 71 ? -12.928 -6.125 -2.274 1.00 98.44 71 GLY A O 1
ATOM 579 N N . THR A 1 72 ? -11.435 -4.735 -1.353 1.00 98.69 72 THR A N 1
ATOM 580 C CA . THR A 1 72 ? -10.969 -5.643 -0.285 1.00 98.69 72 THR A CA 1
ATOM 581 C C . THR A 1 72 ? -11.024 -5.000 1.095 1.00 98.69 72 THR A C 1
ATOM 583 O O . THR A 1 72 ? -11.393 -3.833 1.245 1.00 98.69 72 THR A O 1
ATOM 586 N N . ARG A 1 73 ? -10.703 -5.769 2.146 1.00 98.50 73 ARG A N 1
ATOM 587 C CA . ARG A 1 73 ? -10.690 -5.238 3.515 1.00 98.50 73 ARG A CA 1
ATOM 588 C C . ARG A 1 73 ? -9.581 -4.198 3.669 1.00 98.50 73 ARG A C 1
ATOM 590 O O . ARG A 1 73 ? -9.876 -3.064 4.044 1.00 98.50 73 ARG A O 1
ATOM 597 N N . HIS A 1 74 ? -8.357 -4.563 3.296 1.00 98.81 74 HIS A N 1
ATOM 598 C CA . HIS A 1 74 ? -7.189 -3.687 3.299 1.00 98.81 74 HIS A CA 1
ATOM 599 C C . HIS A 1 74 ? -6.445 -3.777 1.962 1.00 98.81 74 HIS A C 1
ATOM 601 O O . HIS A 1 74 ? -6.426 -4.832 1.322 1.00 98.81 74 HIS A O 1
ATOM 607 N N . ALA A 1 75 ? -5.830 -2.678 1.532 1.00 98.69 75 ALA A N 1
ATOM 608 C CA . ALA A 1 75 ? -4.898 -2.677 0.412 1.00 98.69 75 ALA A CA 1
ATOM 609 C C . ALA A 1 75 ? -3.760 -1.675 0.641 1.00 98.69 75 ALA A C 1
ATOM 611 O O . ALA A 1 75 ? -3.963 -0.659 1.293 1.00 98.69 75 ALA A O 1
ATOM 612 N N . GLN A 1 76 ? -2.590 -1.937 0.067 1.00 98.00 76 GLN A N 1
ATOM 613 C CA . GLN A 1 76 ? -1.496 -0.967 -0.026 1.00 98.00 76 GLN A CA 1
ATOM 614 C C . GLN A 1 76 ? -1.461 -0.407 -1.444 1.00 98.00 76 GLN A C 1
ATOM 616 O O . GLN A 1 76 ? -1.556 -1.157 -2.422 1.00 98.00 76 GLN A O 1
ATOM 621 N N . ALA A 1 77 ? -1.318 0.909 -1.550 1.00 98.06 77 ALA A N 1
ATOM 622 C CA . ALA A 1 77 ? -1.073 1.563 -2.819 1.00 98.06 77 ALA A CA 1
ATOM 623 C C . ALA A 1 77 ? 0.421 1.637 -3.132 1.00 98.06 77 ALA A C 1
ATOM 625 O O . ALA A 1 77 ? 1.242 1.885 -2.243 1.00 98.06 77 ALA A O 1
ATOM 626 N N . PHE A 1 78 ? 0.738 1.482 -4.413 1.00 97.69 78 PHE A N 1
ATOM 627 C CA . PHE A 1 78 ? 2.070 1.688 -4.952 1.00 97.69 78 PHE A CA 1
ATOM 628 C C . PHE A 1 78 ? 2.022 2.537 -6.222 1.00 97.69 78 PHE A C 1
ATOM 630 O O . PHE A 1 78 ? 1.112 2.379 -7.043 1.00 97.69 78 PHE A O 1
ATOM 637 N N . ALA A 1 79 ? 3.029 3.385 -6.396 1.00 95.75 79 ALA A N 1
ATOM 638 C CA . ALA A 1 79 ? 3.366 4.004 -7.672 1.00 95.75 79 ALA A CA 1
ATOM 639 C C . ALA A 1 79 ? 4.383 3.131 -8.428 1.00 95.75 79 ALA A C 1
ATOM 641 O O . ALA A 1 79 ? 5.175 2.404 -7.812 1.00 95.75 79 ALA A O 1
ATOM 642 N N . ALA A 1 80 ? 4.366 3.197 -9.758 1.00 93.25 80 ALA A N 1
ATOM 643 C CA . ALA A 1 80 ? 5.351 2.536 -10.598 1.00 93.25 80 ALA A CA 1
ATOM 644 C C . ALA A 1 80 ? 6.536 3.469 -10.881 1.00 93.25 80 ALA A C 1
ATOM 646 O O . ALA A 1 80 ? 6.452 4.695 -10.783 1.00 93.25 80 ALA A O 1
ATOM 647 N N . ALA A 1 81 ? 7.672 2.885 -11.262 1.00 89.06 81 ALA A N 1
ATOM 648 C CA . ALA A 1 81 ? 8.744 3.672 -11.857 1.00 89.06 81 ALA A CA 1
ATOM 649 C C . ALA A 1 81 ? 8.266 4.336 -13.160 1.00 89.06 81 ALA A C 1
ATOM 651 O O . ALA A 1 81 ? 7.369 3.835 -13.843 1.00 89.06 81 ALA A O 1
ATOM 652 N N . SER A 1 82 ? 8.900 5.451 -13.530 1.00 86.50 82 SER A N 1
ATOM 653 C CA . SER A 1 82 ? 8.538 6.185 -14.742 1.00 86.50 82 SER A CA 1
ATOM 654 C C . SER A 1 82 ? 8.603 5.300 -15.993 1.00 86.50 82 SER A C 1
ATOM 656 O O . SER A 1 82 ? 9.403 4.365 -16.091 1.00 86.50 82 SER A O 1
ATOM 658 N N . HIS A 1 83 ? 7.800 5.623 -17.010 1.00 84.81 83 HIS A N 1
ATOM 659 C CA . HIS A 1 83 ? 7.816 4.875 -18.271 1.00 84.81 83 HIS A CA 1
ATOM 660 C C . HIS A 1 83 ? 9.202 4.844 -18.931 1.00 84.81 83 HIS A C 1
ATOM 662 O O . HIS A 1 83 ? 9.576 3.826 -19.508 1.00 84.81 83 HIS A O 1
ATOM 668 N N . SER A 1 84 ? 9.983 5.925 -18.819 1.00 84.94 84 SER A N 1
ATOM 669 C CA . SER A 1 84 ? 11.352 5.973 -19.343 1.00 84.94 84 SER A CA 1
ATOM 670 C C . SER A 1 84 ? 12.292 5.036 -18.588 1.00 84.94 84 SER A C 1
ATOM 672 O O . SER A 1 84 ? 13.117 4.376 -19.217 1.00 84.94 84 SER A O 1
ATOM 674 N N . TRP A 1 85 ? 12.135 4.921 -17.267 1.00 82.56 85 TRP A N 1
ATOM 675 C CA . TRP A 1 85 ? 12.869 3.939 -16.477 1.00 82.56 85 TRP A CA 1
ATOM 676 C C . TRP A 1 85 ? 12.502 2.513 -16.885 1.00 82.56 85 TRP A C 1
ATOM 678 O O . TRP A 1 85 ? 13.386 1.716 -17.180 1.00 82.56 85 TRP A O 1
ATOM 688 N N . ASN A 1 86 ? 11.207 2.199 -16.975 1.00 81.88 86 ASN A N 1
ATOM 689 C CA . ASN A 1 86 ? 10.747 0.861 -17.355 1.00 81.88 86 ASN A CA 1
ATOM 690 C C . ASN A 1 86 ? 11.191 0.469 -18.772 1.00 81.88 86 ASN A C 1
ATOM 692 O O . ASN A 1 86 ? 11.527 -0.687 -19.006 1.00 81.88 86 ASN A O 1
ATOM 696 N N . ALA A 1 87 ? 11.242 1.423 -19.705 1.00 80.88 87 ALA A N 1
ATOM 697 C CA . ALA A 1 87 ? 11.757 1.188 -21.052 1.00 80.88 87 ALA A CA 1
ATOM 698 C C . ALA A 1 87 ? 13.286 0.992 -21.083 1.00 80.88 87 ALA A C 1
ATOM 700 O O . ALA A 1 87 ? 13.795 0.249 -21.920 1.00 80.88 87 ALA A O 1
ATOM 701 N N . GLY A 1 88 ? 14.022 1.664 -20.192 1.00 78.50 88 GLY A N 1
ATOM 702 C CA . GLY A 1 88 ? 15.487 1.641 -20.148 1.00 78.50 88 GLY A CA 1
ATOM 703 C C . GLY A 1 88 ? 16.097 0.584 -19.225 1.00 78.50 88 GLY A C 1
ATOM 704 O O . GLY A 1 88 ? 17.283 0.287 -19.353 1.00 78.50 88 GLY A O 1
ATOM 705 N N . SER A 1 89 ? 15.325 -0.006 -18.311 1.00 73.56 89 SER A N 1
ATOM 706 C CA . SER A 1 89 ? 15.830 -0.916 -17.269 1.00 73.56 89 SER A CA 1
ATOM 707 C C . SER A 1 89 ? 16.506 -2.174 -17.831 1.00 73.56 89 SER A C 1
ATOM 709 O O . SER A 1 89 ? 17.457 -2.682 -17.239 1.00 73.56 89 SER A O 1
ATOM 711 N N . GLY A 1 90 ? 16.077 -2.639 -19.008 1.00 69.50 90 GLY A N 1
ATOM 712 C CA . GLY A 1 90 ? 16.696 -3.758 -19.723 1.00 69.50 90 GLY A CA 1
ATOM 713 C C . GLY A 1 90 ? 17.936 -3.390 -20.544 1.00 69.50 90 GLY A C 1
ATOM 714 O O . GLY A 1 90 ? 18.672 -4.286 -20.945 1.00 69.50 90 GLY A O 1
ATOM 715 N N . LEU A 1 91 ? 18.199 -2.100 -20.789 1.00 71.00 91 LEU A N 1
ATOM 716 C CA . LEU A 1 91 ? 19.276 -1.648 -21.683 1.00 71.00 91 LEU A CA 1
ATOM 717 C C . LEU A 1 91 ? 20.676 -1.921 -21.111 1.00 71.00 91 LEU A C 1
ATOM 719 O O . LEU A 1 91 ? 21.631 -2.099 -21.862 1.00 71.00 91 LEU A O 1
ATOM 723 N N . PHE A 1 92 ? 20.791 -1.961 -19.783 1.00 69.25 92 PHE A N 1
ATOM 724 C CA . PHE A 1 92 ? 22.054 -2.181 -19.072 1.00 69.25 92 PHE A CA 1
ATOM 725 C C . PHE A 1 92 ? 22.141 -3.564 -18.414 1.00 69.25 92 PHE A C 1
ATOM 727 O O . PHE A 1 92 ? 23.133 -3.867 -17.751 1.00 69.25 92 PHE A O 1
ATOM 734 N N . ALA A 1 93 ? 21.113 -4.403 -18.572 1.00 67.44 93 ALA A N 1
ATOM 735 C CA . ALA A 1 93 ? 21.136 -5.760 -18.051 1.00 67.44 93 ALA A CA 1
ATOM 736 C C . ALA A 1 93 ? 22.071 -6.634 -18.912 1.00 67.44 93 ALA A C 1
ATOM 738 O O . ALA A 1 93 ? 22.027 -6.551 -20.143 1.00 67.44 93 ALA A O 1
ATOM 739 N N . PRO A 1 94 ? 22.920 -7.483 -18.304 1.00 65.12 94 PRO A N 1
ATOM 740 C CA . PRO A 1 94 ? 23.711 -8.440 -19.065 1.00 65.12 94 PRO A CA 1
ATOM 741 C C . PRO A 1 94 ? 22.791 -9.415 -19.828 1.00 65.12 94 PRO A C 1
ATOM 743 O O . PRO A 1 94 ? 21.691 -9.713 -19.353 1.00 65.12 94 PRO A O 1
ATOM 746 N N . PRO A 1 95 ? 23.219 -9.942 -20.992 1.00 67.31 95 PRO A N 1
ATOM 747 C CA . PRO A 1 95 ? 22.445 -10.933 -21.734 1.00 67.31 95 PRO A CA 1
ATOM 748 C C . PRO A 1 95 ? 22.099 -12.128 -20.840 1.00 67.31 95 PRO A C 1
ATOM 750 O O . PRO A 1 95 ? 22.977 -12.665 -20.164 1.00 67.31 95 PRO A O 1
ATOM 753 N N . ALA A 1 96 ? 20.834 -12.556 -20.838 1.00 66.50 96 ALA A N 1
ATOM 754 C CA . ALA A 1 96 ? 20.432 -13.751 -20.105 1.00 66.50 96 ALA A CA 1
ATOM 755 C C . ALA A 1 96 ? 21.185 -14.976 -20.654 1.00 66.50 96 ALA A C 1
ATOM 757 O O . ALA A 1 96 ? 21.090 -15.287 -21.844 1.00 66.50 96 ALA A O 1
ATOM 758 N N . ASP A 1 97 ? 21.932 -15.665 -19.790 1.00 61.94 97 ASP A N 1
ATOM 759 C CA . ASP A 1 97 ? 22.611 -16.915 -20.124 1.00 61.94 97 ASP A CA 1
ATOM 760 C C . ASP A 1 97 ? 21.576 -18.044 -20.241 1.00 61.94 97 ASP A C 1
ATOM 762 O O . ASP A 1 97 ? 21.112 -18.597 -19.245 1.00 61.94 97 ASP A O 1
ATOM 766 N N . ARG A 1 98 ? 21.180 -18.361 -21.479 1.00 58.84 98 ARG A N 1
ATOM 767 C CA . ARG A 1 98 ? 20.187 -19.406 -21.793 1.00 58.84 98 ARG A CA 1
ATOM 768 C C . ARG A 1 98 ? 20.767 -20.828 -21.776 1.00 58.84 98 ARG A C 1
ATOM 770 O O . ARG A 1 98 ? 20.076 -21.766 -22.154 1.00 58.84 98 ARG A O 1
ATOM 777 N N . SER A 1 99 ? 22.020 -21.021 -21.357 1.00 59.31 99 SER A N 1
ATOM 778 C CA . SER A 1 99 ? 22.682 -22.337 -21.377 1.00 59.31 99 SER A CA 1
ATOM 779 C C . SER A 1 99 ? 22.257 -23.298 -20.253 1.00 59.31 99 SER A C 1
ATOM 781 O O . SER A 1 99 ? 22.744 -24.423 -20.202 1.00 59.31 99 SER A O 1
ATOM 783 N N . ARG A 1 100 ? 21.353 -22.883 -19.352 1.00 54.72 100 ARG A N 1
ATOM 784 C CA . ARG A 1 100 ? 20.935 -23.657 -18.163 1.00 54.72 100 ARG A CA 1
ATOM 785 C C . ARG A 1 100 ? 19.514 -24.238 -18.222 1.00 54.72 100 ARG A C 1
ATOM 787 O O . ARG A 1 100 ? 19.032 -24.718 -17.203 1.00 54.72 100 ARG A O 1
ATOM 794 N N . GLU A 1 101 ? 18.848 -24.198 -19.376 1.00 50.06 101 GLU A N 1
ATOM 795 C CA . GLU A 1 101 ? 17.469 -24.703 -19.552 1.00 50.06 101 GLU A CA 1
ATOM 796 C C . GLU A 1 101 ? 17.372 -26.106 -20.204 1.00 50.06 101 GLU A C 1
ATOM 798 O O . GLU A 1 101 ? 16.285 -26.502 -20.617 1.00 50.06 101 GLU A O 1
ATOM 803 N N . THR A 1 102 ? 18.463 -26.884 -20.280 1.00 41.06 102 THR A N 1
ATOM 804 C CA . THR A 1 102 ? 18.456 -28.280 -20.787 1.00 41.06 102 THR A CA 1
ATOM 805 C C . THR A 1 102 ? 18.669 -29.315 -19.698 1.00 41.06 102 THR A C 1
ATOM 807 O O . THR A 1 102 ? 19.656 -29.142 -18.946 1.00 41.06 102 THR A O 1
#

pLDDT: mean 87.9, std 12.26, range [41.06, 98.81]

Foldseek 3Di:
DDDDDADLFDKAWDDPVPPDPDDFPDKADCVVCVVVVLVVVCVDVVCVPPDPDNVSVVVLVVQCVSCVVVVHRGIITIDGDDPVCNVCSCVPDDPDDPVPPD